Protein AF-A0A1W6KFG8-F1 (afdb_monomer_lite)

Organism: NCBI:txid1420917

Radius of gyration: 13.34 Å; chains: 1; bounding box: 31×27×34 Å

Secondary structure (DSSP, 8-state):
-EEESSSSEEEEE-TTSSSEEEEEEETTEEEEEEE-HHHHHHSTTPPEEEEES-HHHHHHH-GGGTTHHHHHHHHHHHT--

pLDDT: mean 86.38, std 11.28, range [44.66, 96.5]

Structure (mmCIF, N/CA/C/O backbone):
data_AF-A0A1W6KFG8-F1
#
_entry.id   AF-A0A1W6KFG8-F1
#
loop_
_atom_site.group_PDB
_atom_site.id
_atom_site.type_symbol
_atom_site.label_atom_id
_atom_site.label_alt_id
_atom_site.label_comp_id
_atom_site.label_asym_id
_atom_site.label_entity_id
_atom_site.label_seq_id
_atom_site.pdbx_PDB_ins_code
_atom_site.Cartn_x
_atom_site.Cartn_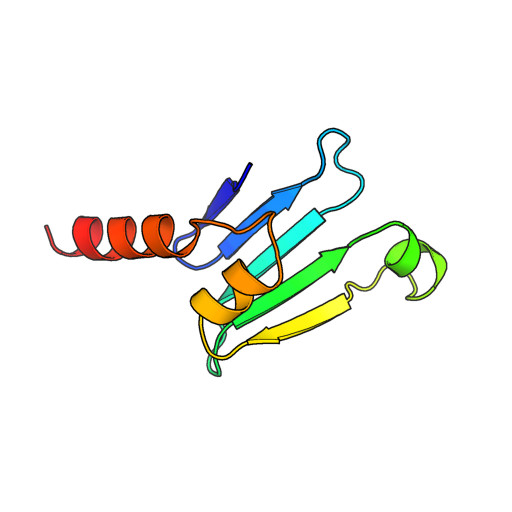y
_atom_site.Cartn_z
_atom_site.occupancy
_atom_site.B_iso_or_equiv
_atom_site.auth_seq_id
_atom_site.auth_comp_id
_atom_site.auth_asym_id
_atom_site.auth_atom_id
_atom_site.pdbx_PDB_model_num
ATOM 1 N N . MET A 1 1 ? 10.041 8.007 3.530 1.00 84.06 1 MET A N 1
ATOM 2 C CA . MET A 1 1 ? 9.059 8.968 4.059 1.00 84.06 1 MET A CA 1
ATOM 3 C C . MET A 1 1 ? 7.717 8.580 3.483 1.00 84.06 1 MET A C 1
ATOM 5 O O . MET A 1 1 ? 7.692 8.207 2.312 1.00 84.06 1 MET A O 1
ATOM 9 N N . ILE A 1 2 ? 6.677 8.574 4.312 1.00 91.00 2 ILE A N 1
ATOM 10 C CA . ILE A 1 2 ? 5.302 8.388 3.852 1.00 91.00 2 ILE A CA 1
ATOM 11 C C . ILE A 1 2 ? 4.802 9.766 3.437 1.00 91.00 2 ILE A C 1
ATOM 13 O O . ILE A 1 2 ? 4.874 10.712 4.214 1.00 91.00 2 ILE A O 1
ATOM 17 N N . GLU A 1 3 ? 4.380 9.874 2.190 1.00 91.50 3 GLU A N 1
ATOM 18 C CA . GLU A 1 3 ? 3.704 11.030 1.628 1.00 91.50 3 GLU A CA 1
ATOM 19 C C . GLU A 1 3 ? 2.219 10.690 1.553 1.00 91.50 3 GLU A C 1
ATOM 21 O O . GLU A 1 3 ? 1.842 9.654 1.005 1.00 91.50 3 GLU A O 1
ATOM 26 N N . GLN A 1 4 ? 1.374 11.538 2.119 1.00 90.38 4 GLN A N 1
ATOM 27 C CA . GLN A 1 4 ? -0.064 11.381 2.000 1.00 90.38 4 GLN A CA 1
ATOM 28 C C . GLN A 1 4 ? -0.551 12.133 0.763 1.00 90.38 4 GLN A C 1
ATOM 30 O O . GLN A 1 4 ? -0.295 13.326 0.629 1.00 90.38 4 GLN A O 1
ATOM 35 N N . ILE A 1 5 ? -1.234 11.428 -0.136 1.00 89.88 5 ILE A N 1
ATOM 36 C CA . ILE A 1 5 ? -1.812 12.017 -1.350 1.00 89.88 5 ILE A CA 1
ATOM 37 C C . ILE A 1 5 ? -3.226 12.525 -1.052 1.00 89.88 5 ILE A C 1
ATOM 39 O O . ILE A 1 5 ? -3.588 13.626 -1.455 1.00 89.88 5 ILE A O 1
ATOM 43 N N . ASP A 1 6 ? -4.005 11.733 -0.311 1.00 86.44 6 ASP A N 1
ATOM 44 C CA . ASP A 1 6 ? -5.341 12.078 0.174 1.00 86.44 6 ASP A CA 1
ATOM 45 C C . ASP A 1 6 ? -5.675 11.275 1.452 1.00 86.44 6 ASP A C 1
ATOM 47 O O . ASP A 1 6 ? -4.824 10.577 2.005 1.00 86.44 6 ASP A O 1
ATOM 51 N N . GLY A 1 7 ? -6.912 11.363 1.952 1.00 82.19 7 GLY A N 1
ATOM 52 C CA . GLY A 1 7 ? -7.334 10.679 3.184 1.00 82.19 7 GLY A CA 1
ATOM 53 C C . GLY A 1 7 ? -7.242 9.144 3.156 1.00 82.19 7 GLY A C 1
ATOM 54 O O . GLY A 1 7 ? -7.254 8.521 4.211 1.00 82.19 7 GLY A O 1
ATOM 55 N N . ASN A 1 8 ? -7.143 8.537 1.974 1.00 87.94 8 ASN A N 1
ATOM 56 C CA . ASN A 1 8 ? -7.140 7.093 1.758 1.00 87.94 8 ASN A CA 1
ATOM 57 C C . ASN A 1 8 ? -5.956 6.599 0.917 1.00 87.94 8 ASN A C 1
ATOM 59 O O . ASN A 1 8 ? -5.822 5.387 0.754 1.00 87.94 8 ASN A O 1
ATOM 63 N N . THR A 1 9 ? -5.113 7.495 0.399 1.00 92.31 9 THR A N 1
ATOM 64 C CA . THR A 1 9 ? -3.997 7.174 -0.494 1.00 92.31 9 THR A CA 1
ATOM 65 C C . THR A 1 9 ? -2.678 7.685 0.073 1.00 92.31 9 THR A C 1
ATOM 67 O O . THR A 1 9 ? -2.492 8.879 0.314 1.00 92.31 9 THR A O 1
ATOM 70 N N . PHE A 1 10 ? -1.715 6.778 0.211 1.00 93.81 10 PHE A N 1
ATOM 71 C CA . PHE A 1 10 ? -0.388 7.044 0.753 1.00 93.81 10 PHE A CA 1
ATOM 72 C C . PHE A 1 10 ? 0.676 6.521 -0.198 1.00 93.81 10 PHE A C 1
ATOM 74 O O . PHE A 1 10 ? 0.541 5.458 -0.798 1.00 93.81 10 PHE A O 1
ATOM 81 N N . LYS A 1 11 ? 1.781 7.240 -0.315 1.00 94.75 11 LYS A N 1
ATOM 82 C CA . LYS A 1 11 ? 2.885 6.892 -1.196 1.00 94.75 11 LYS A CA 1
ATOM 83 C C . LYS A 1 11 ? 4.186 6.869 -0.421 1.00 94.75 11 LYS A C 1
ATOM 85 O O . LYS A 1 11 ? 4.438 7.685 0.456 1.00 94.75 11 LYS A O 1
ATOM 90 N N . THR A 1 12 ? 5.052 5.928 -0.762 1.00 94.19 12 THR A N 1
ATOM 91 C CA . THR A 1 12 ? 6.441 5.927 -0.315 1.00 94.19 12 THR A CA 1
ATOM 92 C C . THR A 1 12 ? 7.347 5.769 -1.521 1.00 94.19 12 THR A C 1
ATOM 94 O O . THR A 1 12 ? 7.014 5.098 -2.500 1.00 94.19 12 THR A O 1
ATOM 97 N N . ALA A 1 13 ? 8.511 6.404 -1.464 1.00 91.12 13 ALA A N 1
ATOM 98 C CA . ALA A 1 13 ? 9.544 6.266 -2.475 1.00 91.12 13 ALA A CA 1
ATOM 99 C C . ALA A 1 13 ? 10.900 6.024 -1.809 1.00 91.12 13 ALA A C 1
ATOM 101 O O . ALA A 1 13 ? 11.192 6.549 -0.729 1.00 91.12 13 ALA A O 1
ATOM 102 N N . SER A 1 14 ? 11.751 5.232 -2.462 1.00 85.31 14 SER A N 1
ATOM 103 C CA . SER A 1 14 ? 13.170 5.168 -2.122 1.00 85.31 14 SER A CA 1
ATOM 104 C C . SER A 1 14 ? 13.824 6.538 -2.328 1.00 85.31 14 SER A C 1
ATOM 106 O O . SER A 1 14 ? 13.353 7.344 -3.125 1.00 85.31 14 SER A O 1
ATOM 108 N N . LYS A 1 15 ? 14.960 6.794 -1.662 1.00 79.69 15 LYS A N 1
ATOM 109 C CA . LYS A 1 15 ? 15.688 8.080 -1.761 1.00 79.69 15 LYS A CA 1
ATOM 110 C C . LYS A 1 15 ? 15.990 8.529 -3.199 1.00 79.69 15 LYS A C 1
ATOM 112 O O . LYS A 1 15 ? 16.107 9.716 -3.451 1.00 79.69 15 LYS A O 1
ATOM 117 N N . ASN A 1 16 ? 16.127 7.588 -4.131 1.00 80.31 16 ASN A N 1
ATOM 118 C CA . ASN A 1 16 ? 16.392 7.849 -5.548 1.00 80.31 16 ASN A CA 1
ATOM 119 C C . ASN A 1 16 ? 15.136 7.774 -6.441 1.00 80.31 16 ASN A C 1
ATOM 121 O O . ASN A 1 16 ? 15.274 7.706 -7.659 1.00 80.31 16 ASN A O 1
ATOM 125 N N . GLY A 1 17 ? 13.935 7.671 -5.862 1.00 78.00 17 GLY A N 1
ATOM 126 C CA . GLY A 1 17 ? 12.656 7.594 -6.577 1.00 78.00 17 GLY A CA 1
ATOM 127 C C . GLY A 1 17 ? 12.440 6.328 -7.415 1.00 78.00 17 GLY A C 1
ATOM 128 O O . GLY A 1 17 ? 11.387 6.165 -8.023 1.00 78.00 17 GLY A O 1
ATOM 129 N N . ARG A 1 18 ? 13.415 5.411 -7.470 1.00 81.38 18 ARG A N 1
ATOM 130 C CA . ARG A 1 18 ? 13.355 4.240 -8.354 1.00 81.38 18 ARG A CA 1
ATOM 131 C C . ARG A 1 18 ? 12.394 3.173 -7.859 1.00 81.38 18 ARG A C 1
ATOM 133 O O . ARG A 1 18 ? 11.855 2.455 -8.694 1.00 81.38 18 ARG A O 1
ATOM 140 N N . ASN A 1 19 ? 12.198 3.040 -6.555 1.00 88.44 19 ASN A N 1
ATOM 141 C CA . ASN A 1 19 ? 11.226 2.109 -6.002 1.00 88.44 19 ASN A CA 1
ATOM 142 C C . ASN A 1 19 ? 10.123 2.922 -5.348 1.00 88.44 19 ASN A C 1
ATOM 144 O O . ASN A 1 19 ? 10.394 3.672 -4.411 1.00 88.44 19 ASN A O 1
ATOM 148 N N . THR A 1 20 ? 8.907 2.776 -5.848 1.00 92.81 20 THR A N 1
ATOM 149 C CA . THR A 1 20 ? 7.733 3.445 -5.302 1.00 92.81 20 THR A CA 1
ATOM 150 C C . THR A 1 20 ? 6.736 2.410 -4.830 1.00 92.81 20 THR A C 1
ATOM 152 O O . THR A 1 20 ? 6.618 1.318 -5.392 1.00 92.81 20 THR A O 1
ATOM 155 N N . MET A 1 21 ? 6.032 2.749 -3.763 1.00 94.81 21 MET A N 1
ATOM 156 C CA . MET A 1 21 ? 4.910 1.974 -3.279 1.00 94.81 21 MET A CA 1
ATOM 157 C C . MET A 1 21 ? 3.742 2.906 -3.025 1.00 94.81 21 MET A C 1
ATOM 159 O O . MET A 1 21 ? 3.922 3.946 -2.395 1.00 94.81 21 MET A O 1
ATOM 163 N N . THR A 1 22 ? 2.565 2.514 -3.481 1.00 95.75 22 THR A N 1
ATOM 164 C CA . THR A 1 22 ? 1.318 3.231 -3.237 1.00 95.75 22 THR A CA 1
ATO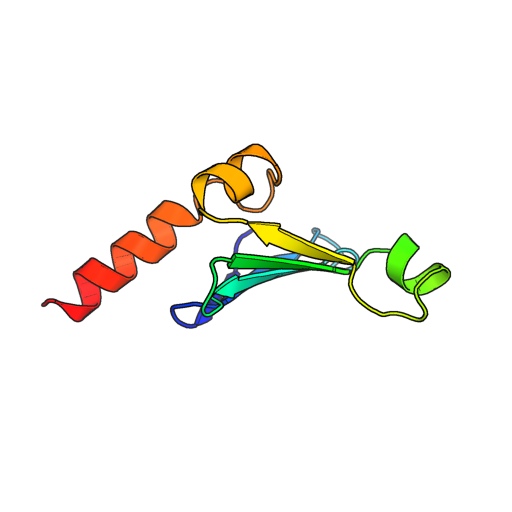M 165 C C . THR A 1 22 ? 0.412 2.325 -2.423 1.00 95.75 22 THR A C 1
ATOM 167 O O . THR A 1 22 ? 0.172 1.190 -2.818 1.00 95.75 22 THR A O 1
ATOM 170 N N . LEU A 1 23 ? -0.043 2.809 -1.280 1.00 95.38 23 LEU A N 1
ATOM 171 C CA . LEU A 1 23 ? -1.071 2.202 -0.452 1.00 95.38 23 LEU A CA 1
ATOM 172 C C . LEU A 1 23 ? -2.372 2.953 -0.707 1.00 95.38 23 LEU A C 1
ATOM 174 O O . LEU A 1 23 ? -2.375 4.181 -0.649 1.00 95.38 23 LEU A O 1
ATOM 178 N N . PHE A 1 24 ? -3.468 2.243 -0.935 1.00 94.06 24 PHE A N 1
ATOM 179 C CA . PHE A 1 24 ? -4.780 2.873 -0.997 1.00 94.06 24 PHE A CA 1
ATOM 180 C C . PHE A 1 24 ? -5.881 1.976 -0.436 1.00 94.06 24 PHE A C 1
ATOM 182 O O . PHE A 1 24 ? -5.762 0.746 -0.417 1.00 94.06 24 PHE A O 1
ATOM 189 N N . ARG A 1 25 ? -6.944 2.612 0.061 1.00 92.00 25 ARG A N 1
ATOM 190 C CA . ARG A 1 25 ? -8.136 1.930 0.574 1.00 92.00 25 ARG A CA 1
ATOM 191 C C . ARG A 1 25 ? -8.982 1.398 -0.583 1.00 92.00 25 ARG A C 1
ATOM 193 O O . ARG A 1 25 ? -9.248 2.120 -1.540 1.00 92.00 25 ARG A O 1
ATOM 200 N N . THR A 1 26 ? -9.452 0.163 -0.459 1.00 91.19 26 THR A N 1
ATOM 201 C CA . THR A 1 26 ? -10.433 -0.453 -1.361 1.00 91.19 26 THR A CA 1
ATOM 202 C C . THR A 1 26 ? -11.699 -0.833 -0.590 1.00 91.19 26 THR A C 1
ATOM 204 O O . THR A 1 26 ? -11.753 -0.700 0.636 1.00 91.19 26 THR A O 1
ATOM 207 N N . ASN A 1 27 ? -12.731 -1.303 -1.297 1.00 86.75 27 ASN A 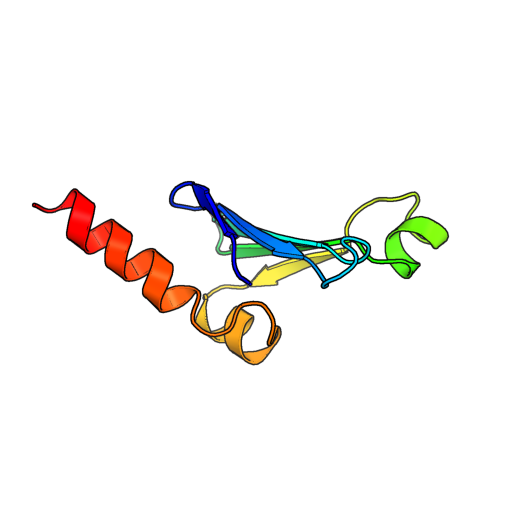N 1
ATOM 208 C CA . ASN A 1 27 ? -13.966 -1.779 -0.661 1.00 86.75 27 ASN A CA 1
ATOM 209 C C . ASN A 1 27 ? -13.712 -2.984 0.258 1.00 86.75 27 ASN A C 1
ATOM 211 O O . ASN A 1 27 ? -14.331 -3.089 1.313 1.00 86.75 27 ASN A O 1
ATOM 215 N N . ASP A 1 28 ? -12.759 -3.838 -0.116 1.00 88.31 28 ASP A N 1
ATOM 216 C CA . ASP A 1 28 ? -12.473 -5.101 0.567 1.00 88.31 28 ASP A CA 1
ATOM 217 C C . ASP A 1 28 ? -11.303 -5.006 1.557 1.00 88.31 28 ASP A C 1
ATOM 219 O O . ASP A 1 28 ? -10.941 -5.994 2.188 1.00 88.31 28 ASP A O 1
ATOM 223 N N . GLY A 1 29 ? -10.684 -3.831 1.708 1.00 91.50 29 GLY A N 1
ATOM 224 C CA . GLY A 1 29 ? -9.526 -3.678 2.578 1.00 91.50 29 GLY A CA 1
ATOM 225 C C . GLY A 1 29 ? -8.552 -2.620 2.084 1.00 91.50 29 GLY A C 1
ATOM 2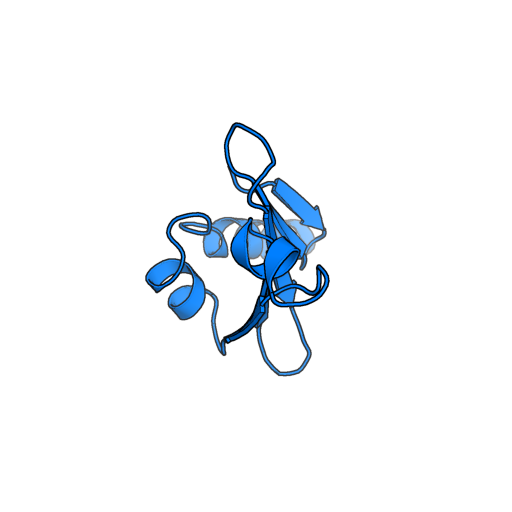26 O O . GLY A 1 29 ? -8.900 -1.456 1.892 1.00 91.50 29 GLY A O 1
ATOM 227 N N . TRP A 1 30 ? -7.297 -3.019 1.952 1.00 94.44 30 TRP A N 1
ATOM 228 C CA . TRP A 1 30 ? -6.200 -2.170 1.520 1.00 94.44 30 TRP A CA 1
ATOM 229 C C . TRP A 1 30 ? -5.391 -2.856 0.437 1.00 94.44 30 TRP A C 1
ATOM 231 O O . TRP A 1 30 ? -5.143 -4.057 0.505 1.00 94.44 30 TRP A O 1
ATOM 241 N N . GLU A 1 31 ? -4.893 -2.077 -0.513 1.00 96.50 31 GLU A N 1
ATOM 242 C CA . GLU A 1 31 ? -3.965 -2.569 -1.521 1.00 96.50 31 GLU A CA 1
ATOM 243 C C . GLU A 1 31 ? -2.654 -1.805 -1.493 1.00 96.50 31 GLU A C 1
ATOM 245 O O . GLU A 1 31 ? -2.619 -0.582 -1.375 1.00 96.50 31 GLU A O 1
ATOM 250 N N . VAL A 1 32 ? -1.560 -2.549 -1.643 1.00 95.94 32 VAL A N 1
ATOM 251 C CA . VAL A 1 32 ? -0.222 -1.999 -1.826 1.00 95.94 32 VAL A CA 1
ATOM 252 C C . VAL A 1 32 ? 0.260 -2.332 -3.225 1.00 95.94 32 VAL A C 1
ATOM 254 O O . VAL A 1 32 ? 0.484 -3.495 -3.569 1.00 95.94 32 VAL A O 1
ATOM 257 N N . TRP A 1 33 ? 0.467 -1.293 -4.020 1.00 95.31 33 TRP A N 1
ATOM 258 C CA . TRP A 1 33 ? 1.034 -1.367 -5.356 1.00 95.31 33 TRP A CA 1
ATOM 259 C C . TRP A 1 33 ? 2.511 -1.035 -5.284 1.00 95.31 33 TRP A C 1
ATOM 261 O O . TRP A 1 33 ? 2.893 0.053 -4.866 1.00 95.31 33 TRP A O 1
ATOM 271 N N . THR A 1 34 ? 3.362 -1.973 -5.681 1.00 93.94 34 THR A N 1
ATOM 272 C CA . 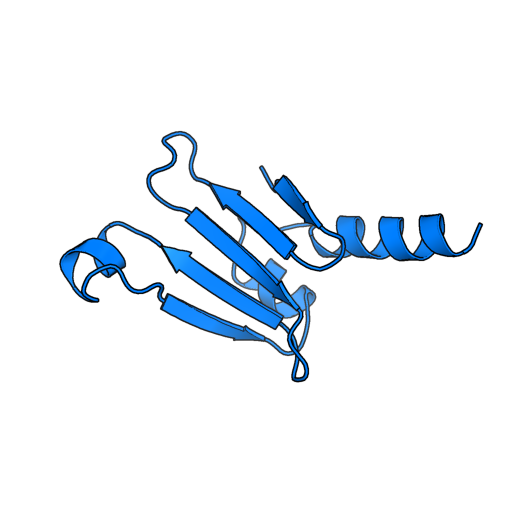THR A 1 34 ? 4.817 -1.813 -5.657 1.00 93.94 34 THR A CA 1
ATOM 273 C C . THR A 1 34 ? 5.355 -1.712 -7.073 1.00 93.94 34 THR A C 1
ATOM 275 O O . THR A 1 34 ? 5.229 -2.658 -7.848 1.00 93.94 34 THR A O 1
ATOM 278 N N . HIS A 1 35 ? 6.038 -0.611 -7.377 1.00 91.69 35 HIS A N 1
ATOM 279 C CA . HIS A 1 35 ? 6.865 -0.469 -8.568 1.00 91.69 35 HIS A CA 1
ATOM 280 C C . HIS A 1 35 ? 8.340 -0.505 -8.174 1.00 91.69 35 HIS A C 1
ATOM 282 O O . HIS A 1 35 ? 8.844 0.340 -7.436 1.00 91.69 35 HIS A O 1
ATOM 288 N N . ASN A 1 36 ? 9.060 -1.487 -8.697 1.00 89.00 36 ASN A N 1
ATOM 289 C CA . ASN A 1 36 ? 10.496 -1.651 -8.524 1.00 89.00 36 ASN A CA 1
ATOM 290 C C . ASN A 1 36 ? 11.180 -2.020 -9.853 1.00 89.00 36 ASN A C 1
ATOM 292 O O . ASN A 1 36 ? 10.542 -2.151 -10.902 1.00 89.00 36 ASN A O 1
ATOM 296 N N . ALA A 1 37 ? 12.505 -2.174 -9.824 1.00 85.38 37 ALA A N 1
ATOM 297 C CA . ALA A 1 37 ? 13.272 -2.575 -11.005 1.00 85.38 37 ALA A CA 1
ATOM 298 C C . ALA A 1 37 ? 12.760 -3.888 -11.629 1.00 85.38 37 ALA A C 1
ATOM 300 O O . ALA A 1 37 ? 12.635 -3.961 -12.848 1.00 85.38 37 ALA A O 1
ATOM 301 N N . SER A 1 38 ? 12.378 -4.870 -10.811 1.00 83.62 38 SER A N 1
ATOM 302 C CA . SER A 1 38 ? 11.866 -6.158 -11.285 1.00 83.62 38 SER A CA 1
ATOM 303 C C . SER A 1 38 ? 10.524 -6.029 -12.003 1.00 83.62 38 SER A C 1
ATOM 305 O O . SER A 1 38 ? 10.359 -6.598 -13.072 1.00 83.62 38 SER A O 1
ATOM 307 N N . THR A 1 39 ? 9.583 -5.235 -11.485 1.00 87.25 39 THR A N 1
ATOM 308 C CA . THR A 1 39 ? 8.290 -4.996 -12.158 1.00 87.25 39 THR A CA 1
ATOM 309 C C . THR A 1 39 ? 8.457 -4.289 -13.503 1.00 87.25 39 THR A C 1
ATOM 311 O O . THR A 1 39 ? 7.746 -4.593 -14.456 1.00 87.25 39 THR A O 1
ATOM 314 N N . ARG A 1 40 ? 9.452 -3.399 -13.619 1.00 84.56 40 ARG A N 1
ATOM 315 C CA . ARG A 1 40 ? 9.788 -2.741 -14.890 1.00 84.56 40 ARG A CA 1
ATOM 316 C C . ARG A 1 40 ? 10.386 -3.708 -15.902 1.00 84.56 40 ARG A C 1
ATOM 318 O O . ARG A 1 40 ? 10.034 -3.640 -17.069 1.00 84.56 40 ARG A O 1
ATOM 325 N N . ALA A 1 41 ? 11.269 -4.593 -15.450 1.00 86.38 41 ALA A N 1
ATOM 326 C CA . ALA A 1 41 ? 11.957 -5.536 -16.322 1.00 86.38 41 ALA A CA 1
ATOM 327 C C . ALA A 1 41 ? 11.078 -6.727 -16.739 1.00 86.38 41 ALA A C 1
ATOM 329 O O . ALA A 1 41 ? 11.183 -7.187 -17.869 1.00 86.38 41 ALA A O 1
ATOM 330 N N . TRP A 1 42 ? 10.216 -7.219 -15.845 1.00 86.00 42 TRP A N 1
ATOM 331 C CA . TRP A 1 42 ? 9.580 -8.535 -15.998 1.00 86.00 42 TRP A CA 1
ATOM 332 C C . TRP A 1 42 ? 8.054 -8.515 -16.000 1.00 86.00 42 TRP A C 1
ATOM 334 O O . TRP A 1 42 ? 7.445 -9.491 -16.419 1.00 86.00 42 TRP A O 1
ATOM 344 N N . ASN A 1 43 ? 7.427 -7.423 -15.557 1.00 84.31 43 ASN A N 1
ATOM 345 C CA . ASN A 1 43 ? 5.967 -7.295 -15.511 1.00 84.31 43 ASN A CA 1
ATOM 346 C C . ASN A 1 43 ? 5.450 -6.227 -16.488 1.00 84.31 43 ASN A C 1
ATOM 348 O O . ASN A 1 43 ? 4.427 -5.598 -16.241 1.00 84.31 43 ASN A O 1
ATOM 352 N N . ASN A 1 44 ? 6.208 -5.947 -17.556 1.00 85.38 44 ASN A N 1
ATOM 353 C CA . ASN A 1 44 ? 5.916 -4.894 -18.536 1.00 85.38 44 ASN A CA 1
ATOM 354 C C . ASN A 1 44 ? 5.616 -3.516 -17.897 1.00 85.38 44 ASN A C 1
ATOM 356 O O . ASN A 1 44 ? 4.786 -2.752 -18.383 1.00 85.38 44 ASN A O 1
ATOM 360 N N . GLY A 1 45 ? 6.240 -3.218 -16.751 1.00 80.69 45 GLY A N 1
ATOM 361 C CA . GLY A 1 45 ? 6.003 -1.983 -15.997 1.00 80.69 45 GLY A CA 1
ATOM 362 C C . GLY A 1 45 ? 4.787 -1.993 -15.066 1.00 80.69 45 GLY A C 1
ATOM 363 O O . GLY A 1 45 ? 4.635 -1.043 -14.295 1.00 80.69 45 GLY A O 1
ATOM 364 N N . MET A 1 46 ? 3.966 -3.048 -15.062 1.00 89.56 46 MET A N 1
ATOM 365 C CA . MET A 1 46 ? 2.821 -3.158 -14.157 1.00 89.56 46 MET A CA 1
ATOM 366 C C . MET A 1 46 ? 3.269 -3.355 -12.700 1.00 89.56 46 MET A C 1
ATOM 368 O O . MET A 1 46 ? 4.198 -4.130 -12.437 1.00 89.56 46 MET A O 1
ATOM 372 N N . PRO A 1 47 ? 2.615 -2.692 -11.731 1.00 90.50 47 PRO A N 1
ATOM 373 C CA . PRO A 1 47 ? 2.949 -2.853 -10.325 1.00 90.50 47 PRO A CA 1
ATOM 374 C C . PRO A 1 47 ? 2.668 -4.275 -9.843 1.00 90.50 47 PRO A C 1
ATOM 376 O O . PRO A 1 47 ? 1.741 -4.941 -10.297 1.00 90.50 47 PRO A O 1
ATOM 379 N N . SER A 1 48 ? 3.435 -4.721 -8.851 1.00 92.19 48 SER A N 1
ATOM 380 C CA . SER A 1 48 ? 3.014 -5.853 -8.029 1.00 92.19 48 SER A CA 1
ATOM 381 C C . SER A 1 48 ? 1.955 -5.368 -7.049 1.00 92.19 48 SER A C 1
ATOM 383 O O . SER A 1 48 ? 2.235 -4.484 -6.239 1.00 92.19 48 SER A O 1
ATOM 385 N N . VAL A 1 49 ? 0.773 -5.973 -7.102 1.00 93.69 49 VAL A N 1
ATOM 386 C CA . VAL A 1 49 ? -0.349 -5.663 -6.211 1.00 93.69 49 VAL A CA 1
ATOM 387 C C . VAL A 1 49 ? -0.433 -6.711 -5.107 1.00 93.69 49 VAL A C 1
ATOM 389 O O . VAL A 1 49 ? -0.267 -7.906 -5.367 1.00 93.69 49 VAL A O 1
ATOM 392 N N . LYS A 1 50 ? -0.655 -6.273 -3.867 1.00 94.81 50 LYS A N 1
ATOM 393 C CA . LYS A 1 50 ? -1.003 -7.150 -2.743 1.00 94.81 50 LYS A CA 1
ATOM 394 C C . LYS A 1 50 ? -2.112 -6.527 -1.912 1.00 94.81 50 LYS A C 1
ATOM 396 O O . LYS A 1 50 ? -1.997 -5.361 -1.542 1.00 94.81 50 LYS A O 1
ATOM 401 N N . SER A 1 51 ? -3.113 -7.334 -1.587 1.00 95.88 51 SER A N 1
ATOM 402 C CA . SER A 1 51 ? -4.249 -6.948 -0.752 1.00 95.88 51 SER A CA 1
ATOM 403 C C . SER A 1 51 ? -4.015 -7.337 0.710 1.00 95.88 51 SER A C 1
ATOM 405 O O . SER A 1 51 ? -3.306 -8.308 0.996 1.00 95.88 51 SER A O 1
ATOM 407 N N . PHE A 1 52 ? -4.587 -6.555 1.621 1.00 94.94 52 PHE A N 1
ATOM 408 C CA . PHE A 1 52 ? -4.488 -6.704 3.070 1.00 94.94 52 PHE A CA 1
ATOM 409 C C . PHE A 1 52 ? -5.804 -6.304 3.726 1.00 94.94 52 PHE A C 1
ATOM 411 O O . PHE A 1 52 ? -6.443 -5.342 3.301 1.00 94.94 52 PHE A O 1
ATOM 418 N N . ASP A 1 53 ? -6.154 -6.973 4.819 1.00 93.31 53 ASP A N 1
ATOM 419 C CA . ASP A 1 53 ? -7.398 -6.682 5.538 1.00 93.31 53 ASP A CA 1
ATOM 420 C C . ASP A 1 53 ? -7.241 -5.453 6.445 1.00 93.31 53 ASP A C 1
ATOM 422 O O . ASP A 1 53 ? -8.193 -4.713 6.706 1.00 93.31 53 ASP A O 1
ATOM 426 N N . SER A 1 54 ? -6.018 -5.207 6.929 1.00 91.75 54 SER A N 1
ATOM 427 C CA . SER A 1 54 ? -5.735 -4.167 7.918 1.00 91.75 54 SER A CA 1
ATOM 428 C C . SER A 1 54 ? -4.385 -3.479 7.720 1.00 91.75 54 SER A C 1
ATOM 430 O O . SER A 1 54 ? -3.434 -4.036 7.166 1.00 91.75 54 SER A O 1
ATOM 432 N N . LEU A 1 55 ? -4.286 -2.255 8.245 1.00 91.88 55 LEU A N 1
ATOM 433 C CA . LEU A 1 55 ? -3.045 -1.476 8.257 1.00 91.88 55 LEU A CA 1
ATOM 434 C C . LEU A 1 55 ? -1.948 -2.151 9.085 1.00 91.88 55 LEU A C 1
ATOM 436 O O . LEU A 1 55 ? -0.783 -2.088 8.710 1.00 91.88 55 LEU A O 1
ATOM 440 N N . ALA A 1 56 ? -2.308 -2.873 10.150 1.00 92.44 56 ALA A N 1
ATOM 441 C CA . ALA A 1 56 ? -1.348 -3.616 10.964 1.00 92.44 56 ALA A CA 1
ATOM 442 C C . ALA A 1 56 ? -0.590 -4.678 10.142 1.00 92.44 56 ALA A C 1
ATOM 444 O O . ALA A 1 56 ? 0.630 -4.801 10.259 1.00 92.44 56 ALA A O 1
ATOM 445 N N . GLN A 1 57 ? -1.284 -5.401 9.251 1.00 93.94 57 GLN A N 1
ATOM 446 C CA . GLN A 1 57 ? -0.640 -6.364 8.346 1.00 93.94 57 GLN A CA 1
ATOM 447 C C . GLN A 1 57 ? 0.320 -5.668 7.365 1.00 93.94 57 GLN A C 1
ATOM 449 O O . GLN A 1 57 ? 1.394 -6.193 7.054 1.00 93.94 57 GLN A O 1
ATOM 454 N N . ILE A 1 58 ? -0.050 -4.477 6.884 1.00 94.00 58 ILE A N 1
ATOM 455 C CA . ILE A 1 58 ? 0.784 -3.670 5.985 1.00 94.00 58 ILE A CA 1
ATOM 456 C C . ILE A 1 58 ? 2.046 -3.209 6.706 1.00 94.00 58 ILE A C 1
ATOM 458 O O . ILE A 1 58 ? 3.139 -3.381 6.173 1.00 94.00 58 ILE A O 1
ATOM 462 N N . GLU A 1 59 ? 1.915 -2.679 7.919 1.00 94.75 59 GLU A N 1
ATOM 463 C CA . GLU A 1 59 ? 3.041 -2.209 8.727 1.00 94.75 59 GLU A CA 1
ATOM 464 C C . GLU A 1 59 ? 4.003 -3.345 9.081 1.00 94.75 59 GLU A C 1
ATOM 466 O O . GLU A 1 59 ? 5.221 -3.170 8.988 1.00 94.75 59 GLU A O 1
ATOM 471 N N . GLN A 1 60 ? 3.480 -4.529 9.416 1.00 94.81 60 GLN A N 1
ATOM 472 C CA . GLN A 1 60 ? 4.297 -5.712 9.690 1.00 94.81 60 GLN A CA 1
ATOM 473 C C . GLN A 1 60 ? 5.116 -6.138 8.463 1.00 94.81 60 GLN A C 1
ATOM 475 O O . GLN A 1 60 ? 6.273 -6.543 8.587 1.00 94.81 60 GLN A O 1
ATOM 480 N N . LYS A 1 61 ? 4.527 -6.053 7.266 1.00 94.56 61 LYS A N 1
ATOM 481 C CA . LYS A 1 61 ? 5.155 -6.525 6.027 1.00 94.56 61 LYS A CA 1
ATOM 482 C C . LYS A 1 61 ? 6.057 -5.492 5.365 1.00 94.56 61 LYS A C 1
ATOM 484 O O . LYS A 1 61 ? 7.066 -5.850 4.758 1.00 94.56 61 LYS A O 1
ATOM 489 N N . TYR A 1 62 ? 5.690 -4.219 5.443 1.00 92.56 62 TYR A N 1
ATOM 490 C CA . TYR A 1 62 ? 6.339 -3.135 4.727 1.00 92.56 62 TYR A CA 1
ATOM 491 C C . TYR A 1 62 ? 6.851 -2.084 5.695 1.00 92.56 62 TYR A C 1
ATOM 493 O O . TYR A 1 62 ? 6.150 -1.149 6.075 1.00 92.56 62 TYR A O 1
ATOM 501 N N . ARG A 1 63 ? 8.150 -2.169 5.990 1.00 90.75 63 ARG A N 1
ATOM 502 C CA . ARG A 1 63 ? 8.846 -1.195 6.838 1.00 90.75 63 ARG A CA 1
ATOM 503 C C . ARG A 1 63 ? 8.677 0.255 6.361 1.00 90.75 63 ARG A C 1
ATOM 505 O O . ARG A 1 63 ? 8.676 1.161 7.183 1.00 90.75 63 ARG A O 1
ATOM 512 N N . SER A 1 64 ? 8.519 0.480 5.054 1.00 90.62 64 SER A N 1
ATOM 513 C CA . SER A 1 64 ? 8.286 1.810 4.469 1.00 90.62 64 SER A CA 1
ATOM 514 C C . SER A 1 64 ? 6.977 2.464 4.919 1.00 90.62 64 SER A C 1
ATOM 516 O O . SER A 1 64 ? 6.891 3.687 4.870 1.00 90.62 64 SER A O 1
ATOM 518 N N . PHE A 1 65 ? 5.991 1.665 5.335 1.00 92.75 65 PHE A N 1
ATOM 519 C CA . PHE A 1 65 ? 4.668 2.107 5.778 1.00 92.75 65 PHE A CA 1
ATOM 520 C C . PHE A 1 65 ? 4.484 2.046 7.299 1.00 92.75 65 PHE A C 1
ATOM 522 O O . PHE A 1 65 ? 3.378 2.249 7.776 1.00 92.75 65 PHE A O 1
ATOM 529 N N . GLN A 1 66 ? 5.539 1.784 8.071 1.00 93.38 66 GLN A N 1
ATOM 530 C CA . GLN A 1 66 ? 5.471 1.827 9.535 1.00 93.38 66 GLN A CA 1
ATOM 531 C C . GLN A 1 66 ? 4.921 3.177 10.026 1.00 93.38 66 GLN A C 1
ATOM 533 O O . GLN A 1 66 ? 5.448 4.225 9.648 1.00 93.38 66 GLN A O 1
ATOM 538 N N . GLY A 1 67 ? 3.875 3.133 10.858 1.00 90.62 67 GLY A N 1
ATOM 539 C CA . GLY A 1 67 ? 3.190 4.313 11.394 1.00 90.62 67 GLY A CA 1
ATOM 540 C C . GLY A 1 67 ? 2.129 4.924 10.473 1.00 90.62 67 GLY A C 1
ATOM 541 O O . GLY A 1 67 ? 1.643 6.015 10.760 1.00 90.62 67 GLY A O 1
ATOM 542 N N . VAL A 1 68 ? 1.750 4.261 9.373 1.00 89.44 68 VAL A N 1
ATOM 543 C CA . VAL A 1 68 ? 0.689 4.757 8.480 1.00 89.44 68 VAL A CA 1
ATOM 544 C C . VAL A 1 68 ? -0.688 4.760 9.151 1.00 89.44 68 VAL A C 1
ATOM 546 O O . VAL A 1 68 ? -1.517 5.608 8.836 1.00 89.44 68 VAL A O 1
ATOM 549 N N . SER A 1 69 ? -0.921 3.862 10.111 1.00 89.62 69 SER A N 1
ATOM 550 C CA . SER A 1 69 ? -2.137 3.836 10.934 1.00 89.62 69 SER A CA 1
ATOM 551 C C . SER A 1 69 ? -2.371 5.145 11.687 1.00 89.62 69 SER A C 1
ATOM 553 O O . SER A 1 69 ? -3.470 5.694 11.627 1.00 89.62 69 SER A O 1
ATOM 555 N N . MET A 1 70 ? -1.320 5.707 12.285 1.00 86.44 70 MET A N 1
ATOM 556 C CA . MET A 1 70 ? -1.389 6.977 13.017 1.00 86.44 70 MET A CA 1
ATOM 557 C C . MET A 1 70 ? -1.763 8.152 12.104 1.00 86.44 70 MET A C 1
ATOM 559 O O . MET A 1 70 ? -2.483 9.053 12.520 1.00 86.44 70 MET A O 1
ATOM 563 N N . LEU A 1 71 ? -1.311 8.127 10.844 1.00 83.31 71 LEU A N 1
ATOM 564 C CA . LEU A 1 71 ? -1.656 9.157 9.859 1.00 83.31 71 LEU A CA 1
ATOM 565 C C . LEU A 1 71 ? -3.134 9.101 9.461 1.00 83.31 71 LEU A C 1
ATOM 567 O O . LEU A 1 71 ? -3.696 10.118 9.083 1.00 83.31 71 LEU A O 1
ATOM 571 N N . ILE A 1 72 ? -3.774 7.933 9.530 1.00 79.56 72 ILE A N 1
ATOM 572 C CA . ILE A 1 72 ? -5.195 7.779 9.194 1.00 79.56 72 ILE A CA 1
ATOM 573 C C . ILE A 1 72 ? -6.086 8.141 10.386 1.00 79.56 72 ILE A C 1
ATOM 575 O O . ILE A 1 72 ? -7.129 8.769 10.198 1.00 79.56 72 ILE A O 1
ATOM 579 N N . GLU A 1 73 ? -5.685 7.781 11.607 1.00 71.12 73 GLU A N 1
ATOM 580 C CA . GLU A 1 73 ? -6.419 8.131 12.831 1.00 71.12 73 GLU A CA 1
ATOM 581 C C . GLU A 1 73 ? -6.505 9.651 13.037 1.00 71.12 73 GLU A C 1
ATOM 583 O O . GLU A 1 73 ? -7.586 10.166 13.324 1.00 71.12 73 GLU A O 1
ATOM 588 N N . ASP A 1 74 ? -5.417 10.385 12.780 1.00 61.19 74 ASP A N 1
ATOM 589 C CA . ASP A 1 74 ? -5.386 11.854 12.855 1.00 61.19 74 ASP A CA 1
ATOM 590 C C . ASP A 1 74 ? -6.420 12.516 11.916 1.00 61.19 74 ASP A C 1
ATOM 592 O O . ASP A 1 74 ? -7.076 13.493 12.278 1.00 61.19 74 ASP A O 1
ATOM 596 N N . HIS A 1 75 ? -6.680 11.923 10.743 1.00 59.03 75 HIS A N 1
ATOM 597 C CA . HIS A 1 75 ? -7.698 12.417 9.800 1.00 59.03 75 HIS A CA 1
ATOM 598 C C . HIS A 1 75 ? -9.131 12.193 10.277 1.00 59.03 75 HIS A C 1
ATOM 600 O O . HIS A 1 75 ? -10.007 13.008 9.987 1.00 59.03 75 HIS A O 1
ATOM 606 N N . GLN A 1 76 ? -9.397 11.087 10.974 1.00 58.81 76 GLN A N 1
ATOM 607 C CA . GLN A 1 76 ? -10.727 10.836 11.540 1.00 58.81 76 GLN A CA 1
ATOM 608 C C . GLN A 1 76 ? -11.018 11.806 12.687 1.00 58.81 76 GLN A C 1
ATOM 610 O O . GLN A 1 76 ? -12.144 12.280 12.815 1.00 58.81 76 GLN A O 1
ATOM 615 N N . ILE A 1 77 ? -9.993 12.154 13.469 1.00 57.44 77 ILE A N 1
ATOM 616 C CA . ILE A 1 77 ? -10.100 13.139 14.548 1.00 57.44 77 ILE A CA 1
ATOM 617 C C . ILE A 1 77 ? -10.336 14.545 13.973 1.00 57.44 77 ILE A C 1
ATOM 619 O O . ILE A 1 77 ? -11.233 15.246 14.432 1.00 57.44 77 ILE A O 1
ATOM 623 N N . GLN A 1 78 ? -9.608 14.942 12.924 1.00 57.12 78 GLN A N 1
ATOM 624 C CA . GLN A 1 78 ? -9.742 16.274 12.312 1.00 57.12 78 GLN A CA 1
ATOM 625 C C . GLN A 1 78 ? -11.050 16.493 11.535 1.00 57.12 78 GLN A C 1
ATOM 627 O O . GLN A 1 78 ? -11.461 17.634 11.360 1.00 57.12 78 GLN A O 1
ATOM 632 N N . LYS A 1 79 ? -11.720 15.434 11.065 1.00 55.84 79 LYS A N 1
ATOM 633 C CA . LYS A 1 79 ? -13.042 15.545 10.415 1.00 55.84 79 LYS A CA 1
ATOM 634 C C . LYS A 1 79 ? -14.215 15.6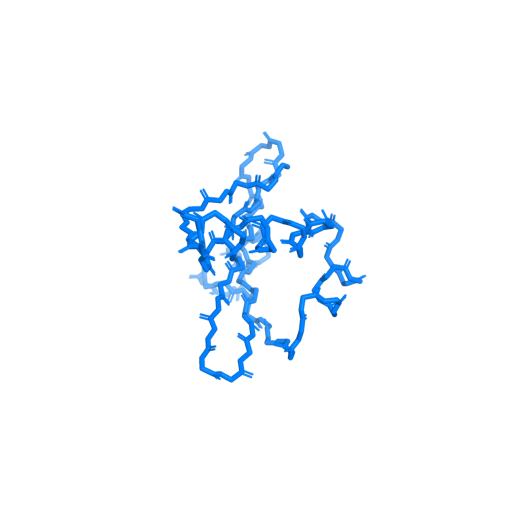10 11.398 1.00 55.84 79 LYS A C 1
ATOM 636 O O . LYS A 1 79 ? -15.333 15.884 10.969 1.00 55.84 79 LYS A O 1
ATOM 641 N N . ALA A 1 80 ? -13.979 15.305 12.672 1.00 53.97 80 ALA A N 1
ATOM 642 C CA . ALA A 1 80 ? -15.005 15.238 13.711 1.00 53.97 80 ALA A CA 1
ATOM 643 C C . ALA A 1 80 ? -15.056 16.484 14.619 1.00 53.97 80 ALA A C 1
ATOM 645 O O . ALA A 1 80 ? -15.872 16.513 15.542 1.00 53.97 80 ALA A O 1
ATOM 646 N N . GLY A 1 81 ? -14.201 17.486 14.375 1.00 44.66 81 GLY A N 1
ATOM 647 C CA . GLY A 1 81 ? -14.200 18.793 15.048 1.00 44.66 81 GLY A CA 1
ATOM 648 C C . GLY A 1 81 ? -14.609 19.912 14.105 1.00 44.66 81 GLY A C 1
ATOM 649 O O . GLY A 1 81 ? -15.244 20.867 14.601 1.00 44.66 81 GLY A O 1
#

Foldseek 3Di:
DWDDPDLFKIKFADPVRQWIWIWGADPQAIKIWIFHPCCVVPVVRGTDIDGDRDLVVVVVVDVRCPCVVVVNVVVVVVVVD

Sequence (81 aa):
MIEQIDGNTFKTASKNGRNTMTLFRTNDGWEVWTHNASTRAWNNGMPSVKSFDSLAQIEQKYRSFQGVSMLIEDHQIQKAG